Protein AF-A0A7I0J705-F1 (afdb_monomer_lite)

Structure (mmCIF, N/CA/C/O backbone):
data_AF-A0A7I0J705-F1
#
_entry.id   AF-A0A7I0J705-F1
#
loop_
_atom_site.group_PDB
_atom_site.id
_atom_site.type_symbol
_atom_site.label_atom_id
_atom_site.label_alt_id
_atom_site.label_comp_id
_atom_site.label_asym_id
_atom_site.label_entity_id
_atom_site.label_seq_id
_atom_site.pdbx_PDB_ins_code
_atom_site.Cartn_x
_atom_site.Cartn_y
_atom_site.Cartn_z
_atom_site.occupancy
_atom_site.B_iso_or_equiv
_atom_site.auth_seq_id
_atom_site.auth_comp_id
_atom_site.auth_asym_id
_atom_site.auth_atom_id
_atom_site.pdbx_PDB_model_num
ATOM 1 N N . LYS A 1 1 ? 10.441 7.220 0.319 1.00 63.38 1 LYS A N 1
ATOM 2 C CA . LYS A 1 1 ? 9.829 7.389 -1.023 1.00 63.38 1 LYS A CA 1
ATOM 3 C C . LYS A 1 1 ? 9.915 8.834 -1.528 1.00 63.38 1 LYS A C 1
ATOM 5 O O . LYS A 1 1 ? 10.541 9.051 -2.552 1.00 63.38 1 LYS A O 1
ATOM 10 N N . LEU A 1 2 ? 9.415 9.834 -0.791 1.00 74.94 2 LEU A N 1
ATOM 11 C CA . LEU A 1 2 ? 9.371 11.234 -1.265 1.00 74.94 2 LEU A CA 1
ATOM 12 C C . LEU A 1 2 ? 10.745 11.900 -1.497 1.00 74.94 2 LEU A C 1
ATOM 14 O O . LEU A 1 2 ? 10.917 12.610 -2.478 1.00 74.94 2 LEU A O 1
ATOM 18 N N . ALA A 1 3 ? 11.744 11.629 -0.650 1.00 76.75 3 ALA A N 1
ATOM 19 C CA . ALA A 1 3 ? 13.087 12.211 -0.793 1.00 76.75 3 ALA A CA 1
ATOM 20 C C . ALA A 1 3 ? 13.899 11.654 -1.984 1.00 76.75 3 ALA A C 1
ATOM 22 O O . ALA A 1 3 ? 14.887 12.253 -2.390 1.00 76.75 3 ALA A O 1
ATOM 23 N N . ALA A 1 4 ? 13.487 10.514 -2.547 1.00 84.62 4 ALA A N 1
ATOM 24 C CA . ALA A 1 4 ? 14.173 9.826 -3.641 1.00 84.62 4 ALA A CA 1
ATOM 25 C C . ALA A 1 4 ? 13.184 9.522 -4.778 1.00 84.62 4 ALA A C 1
ATOM 27 O O . ALA A 1 4 ? 13.027 8.380 -5.219 1.00 84.62 4 ALA A O 1
ATOM 28 N N . TRP A 1 5 ? 12.470 10.558 -5.227 1.00 88.00 5 TRP A N 1
ATOM 29 C CA . TRP A 1 5 ? 11.454 10.433 -6.272 1.00 88.00 5 TRP A CA 1
ATOM 30 C C . TRP A 1 5 ? 11.988 9.875 -7.604 1.00 88.00 5 TRP A C 1
ATOM 32 O O . TRP A 1 5 ? 11.368 8.949 -8.128 1.00 88.00 5 TRP A O 1
ATOM 42 N N . PRO A 1 6 ? 13.158 10.314 -8.121 1.00 87.06 6 PRO A N 1
ATOM 43 C CA . PRO A 1 6 ? 13.708 9.753 -9.357 1.00 87.06 6 PRO A CA 1
ATOM 44 C C . PRO A 1 6 ? 13.976 8.246 -9.259 1.00 87.06 6 PRO A C 1
ATOM 46 O O . PRO A 1 6 ? 13.690 7.507 -10.194 1.00 87.06 6 PRO A O 1
ATOM 49 N N . VAL A 1 7 ? 14.456 7.778 -8.101 1.00 87.00 7 VAL A N 1
ATOM 50 C CA . VAL A 1 7 ? 14.689 6.348 -7.838 1.00 87.00 7 VAL A CA 1
ATOM 51 C C . VAL A 1 7 ? 13.366 5.587 -7.790 1.00 87.00 7 VAL A C 1
ATOM 53 O O . VAL A 1 7 ? 13.254 4.507 -8.357 1.00 87.00 7 VAL A O 1
ATOM 56 N N . THR A 1 8 ? 12.336 6.164 -7.165 1.00 84.75 8 THR A N 1
ATOM 57 C CA . THR A 1 8 ? 11.000 5.550 -7.114 1.00 84.75 8 THR A CA 1
ATOM 58 C C . THR A 1 8 ? 10.430 5.374 -8.523 1.00 84.75 8 THR A C 1
ATOM 60 O O . THR A 1 8 ? 9.952 4.294 -8.851 1.00 84.75 8 THR A O 1
ATOM 63 N N . LEU A 1 9 ? 10.539 6.390 -9.385 1.00 86.25 9 LEU A N 1
ATOM 64 C CA . LEU A 1 9 ? 10.116 6.283 -10.785 1.00 86.25 9 LEU A CA 1
ATOM 65 C C . LEU A 1 9 ? 10.908 5.220 -11.556 1.00 86.25 9 LEU A C 1
ATOM 67 O O . LEU A 1 9 ? 10.312 4.458 -12.310 1.00 86.25 9 LEU A O 1
ATOM 71 N N . GLN A 1 10 ? 12.223 5.128 -11.343 1.00 88.69 10 GLN A N 1
ATOM 72 C CA . GLN A 1 10 ? 13.051 4.095 -11.973 1.00 88.69 10 GLN A CA 1
ATOM 73 C C . GLN A 1 10 ? 12.656 2.682 -11.538 1.00 88.69 10 GLN A C 1
ATOM 75 O O . GLN A 1 10 ? 12.605 1.793 -12.382 1.00 88.69 10 GLN A O 1
ATOM 80 N N . LEU A 1 11 ? 12.334 2.474 -10.258 1.00 87.38 11 LEU A N 1
ATOM 81 C CA . LEU A 1 11 ? 11.835 1.184 -9.775 1.00 87.38 11 LEU A CA 1
ATOM 82 C C . LEU A 1 11 ? 10.517 0.817 -10.459 1.00 87.38 11 LEU A C 1
ATOM 84 O O . LEU A 1 11 ? 10.380 -0.295 -10.950 1.00 87.38 11 LEU A O 1
ATOM 88 N N . PHE A 1 12 ? 9.574 1.756 -10.571 1.00 88.06 12 PHE A N 1
ATOM 89 C CA . PHE A 1 12 ? 8.311 1.495 -11.267 1.00 88.06 12 PHE A CA 1
ATOM 90 C C . PHE A 1 12 ? 8.483 1.251 -12.773 1.00 88.06 12 PHE A C 1
ATOM 92 O O . PHE A 1 12 ? 7.729 0.465 -13.338 1.00 88.06 12 PHE A O 1
ATOM 99 N N . ALA A 1 13 ? 9.464 1.894 -13.409 1.00 85.75 13 ALA A N 1
ATOM 100 C CA . ALA A 1 13 ? 9.724 1.748 -14.839 1.00 85.75 13 ALA A CA 1
ATOM 101 C C . ALA A 1 13 ? 10.479 0.462 -15.195 1.00 85.75 13 ALA A C 1
ATOM 103 O O . ALA A 1 13 ? 10.156 -0.174 -16.192 1.00 85.75 13 ALA A O 1
ATOM 104 N N . ASN A 1 14 ? 11.478 0.088 -14.396 1.00 86.19 14 ASN A N 1
ATOM 105 C CA . ASN A 1 14 ? 12.424 -0.962 -14.768 1.00 86.19 14 ASN A CA 1
ATOM 106 C C . ASN A 1 14 ? 12.234 -2.253 -13.968 1.00 86.19 14 ASN A C 1
ATOM 108 O O . ASN A 1 14 ? 12.385 -3.330 -14.530 1.00 86.19 14 ASN A O 1
ATOM 112 N N . GLU A 1 15 ? 11.917 -2.146 -12.675 1.00 85.31 15 GLU A N 1
ATOM 113 C CA . GLU A 1 15 ? 11.864 -3.297 -11.766 1.00 85.31 15 GLU A CA 1
ATOM 114 C C . GLU A 1 15 ? 10.433 -3.825 -11.623 1.00 85.31 15 GLU A C 1
ATOM 116 O O . GLU A 1 15 ? 10.169 -4.999 -11.852 1.00 85.31 15 GLU 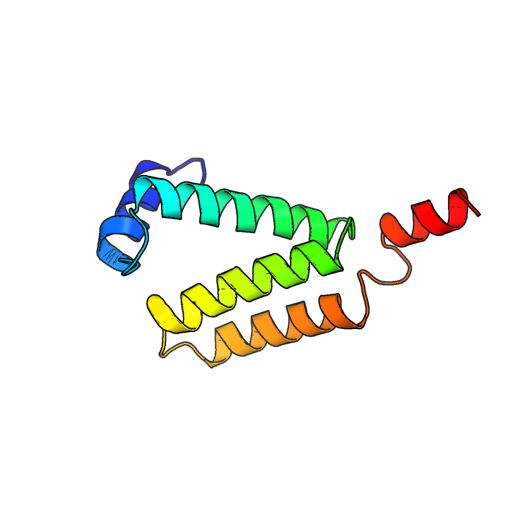A O 1
ATOM 121 N N . TYR A 1 16 ? 9.486 -2.950 -11.269 1.00 86.44 16 TYR A N 1
ATOM 122 C CA . TYR A 1 16 ? 8.098 -3.348 -11.028 1.00 86.44 16 TYR A CA 1
ATOM 123 C C . TYR A 1 16 ? 7.303 -3.523 -12.318 1.00 86.44 16 TYR A C 1
ATOM 125 O O . TYR A 1 16 ? 6.392 -4.342 -12.346 1.00 86.44 16 TYR A O 1
ATOM 133 N N . ASN A 1 17 ? 7.618 -2.717 -13.340 1.00 84.12 17 ASN A N 1
ATOM 134 C CA . ASN A 1 17 ? 7.122 -2.803 -14.716 1.00 84.12 17 ASN A CA 1
ATOM 135 C C . ASN A 1 17 ? 5.666 -3.308 -14.843 1.00 84.12 17 ASN A C 1
ATOM 137 O O . ASN A 1 17 ? 5.391 -4.365 -15.415 1.00 84.12 17 ASN A O 1
ATOM 141 N N . LEU A 1 18 ? 4.725 -2.563 -14.256 1.00 86.38 18 LEU A N 1
ATOM 142 C CA . LEU A 1 18 ? 3.319 -2.965 -14.207 1.00 86.38 18 LEU A CA 1
ATOM 143 C C . LEU A 1 18 ? 2.713 -3.024 -15.624 1.00 86.38 18 LEU A C 1
ATOM 145 O O . LEU A 1 18 ? 2.811 -2.049 -16.367 1.00 86.38 18 LEU A O 1
ATOM 149 N N . PRO A 1 19 ? 1.999 -4.103 -15.994 1.00 81.62 19 PRO A N 1
ATOM 150 C CA . PRO A 1 19 ? 1.581 -4.333 -17.381 1.00 81.62 19 PRO A CA 1
ATOM 151 C C . PRO A 1 19 ? 0.507 -3.366 -17.903 1.00 81.62 19 PRO A C 1
ATOM 153 O O . PRO A 1 19 ? 0.358 -3.219 -19.114 1.00 81.62 19 PRO A O 1
ATOM 156 N N . PHE A 1 20 ? -0.265 -2.727 -17.016 1.00 82.69 20 PHE A N 1
ATOM 157 C CA . PHE A 1 20 ? -1.462 -1.957 -17.393 1.00 82.69 20 PHE A CA 1
ATOM 158 C C . PHE A 1 20 ? -1.417 -0.474 -17.009 1.00 82.69 20 PHE A C 1
ATOM 160 O O . PHE A 1 20 ? -2.350 0.259 -17.332 1.00 82.69 20 PHE A O 1
ATOM 167 N N . ILE A 1 21 ? -0.388 -0.023 -16.285 1.00 86.06 21 ILE A N 1
ATOM 168 C CA . ILE A 1 21 ? -0.337 1.337 -15.732 1.00 86.06 21 ILE A CA 1
ATOM 169 C C . ILE A 1 21 ? 1.041 1.932 -15.984 1.00 86.06 21 ILE A C 1
ATOM 171 O O . ILE A 1 21 ? 2.053 1.335 -15.625 1.00 86.06 21 ILE A O 1
ATOM 175 N N . ASP A 1 22 ? 1.064 3.139 -16.547 1.00 88.81 22 ASP A N 1
ATOM 176 C CA . ASP A 1 22 ? 2.302 3.877 -16.771 1.00 88.81 22 ASP A CA 1
ATOM 177 C C . ASP A 1 22 ? 3.015 4.191 -15.437 1.00 88.81 22 ASP A C 1
ATOM 179 O O . ASP A 1 22 ? 2.356 4.614 -14.475 1.00 88.81 22 ASP A O 1
ATOM 183 N N . PRO A 1 23 ? 4.351 4.046 -15.354 1.00 86.00 23 PRO A N 1
ATOM 184 C CA . PRO A 1 23 ? 5.128 4.342 -14.151 1.00 86.00 23 PRO A CA 1
ATOM 185 C C . PRO A 1 23 ? 4.881 5.738 -13.562 1.00 86.00 23 PRO A C 1
ATOM 187 O O . PRO A 1 23 ? 4.886 5.894 -12.339 1.00 86.00 23 PRO A O 1
ATOM 190 N N . SER A 1 24 ? 4.618 6.746 -14.403 1.00 85.69 24 SER A N 1
ATOM 191 C CA . SER A 1 24 ? 4.332 8.120 -13.969 1.00 85.69 24 SER A CA 1
ATOM 192 C C . SER A 1 24 ? 3.019 8.252 -13.193 1.00 85.69 24 SER A C 1
ATOM 194 O O . SER A 1 24 ? 2.881 9.177 -12.395 1.00 85.69 24 SER A O 1
ATOM 196 N N . ILE A 1 25 ? 2.085 7.312 -13.373 1.00 88.50 25 ILE A N 1
ATOM 197 C CA . ILE A 1 25 ? 0.806 7.235 -12.653 1.00 88.50 25 ILE A CA 1
ATOM 198 C C . ILE A 1 25 ? 0.898 6.212 -11.516 1.00 88.50 25 ILE A C 1
ATOM 200 O O . ILE A 1 25 ? 0.449 6.478 -10.399 1.00 88.50 25 ILE A O 1
ATOM 204 N N . ALA A 1 26 ? 1.510 5.054 -11.771 1.00 87.75 26 ALA A N 1
ATOM 205 C CA . ALA A 1 26 ? 1.617 3.976 -10.797 1.00 87.75 26 ALA A CA 1
ATOM 206 C C . ALA A 1 26 ? 2.438 4.377 -9.565 1.00 87.75 26 ALA A C 1
ATOM 208 O O . ALA A 1 26 ? 2.011 4.128 -8.437 1.00 87.75 26 ALA A O 1
ATOM 209 N N . ALA A 1 27 ? 3.582 5.042 -9.763 1.00 86.75 27 ALA A N 1
ATOM 210 C CA . ALA A 1 27 ? 4.451 5.458 -8.670 1.00 86.75 27 ALA A CA 1
ATOM 211 C C . ALA A 1 27 ? 3.763 6.414 -7.676 1.00 86.75 27 ALA A C 1
ATOM 213 O O . ALA A 1 27 ? 3.822 6.140 -6.469 1.00 86.75 27 ALA A O 1
ATOM 214 N N . PRO A 1 28 ? 3.097 7.512 -8.107 1.00 88.00 28 PRO A N 1
ATOM 215 C CA . PRO A 1 28 ? 2.407 8.396 -7.170 1.00 88.00 28 PRO A CA 1
ATOM 216 C C . PRO A 1 28 ? 1.175 7.738 -6.564 1.00 88.00 28 PRO A C 1
ATOM 218 O O . PRO A 1 28 ? 0.953 7.903 -5.368 1.00 88.00 28 PRO A O 1
ATOM 221 N N . LEU A 1 29 ? 0.414 6.950 -7.330 1.00 88.06 29 LEU A N 1
ATOM 222 C CA . LEU A 1 29 ? -0.764 6.259 -6.809 1.00 88.06 29 LEU A CA 1
ATOM 223 C C . LEU A 1 29 ? -0.393 5.283 -5.686 1.00 88.06 29 LEU A C 1
ATOM 225 O O . LEU A 1 29 ? -0.958 5.359 -4.597 1.00 88.06 29 LEU A O 1
ATOM 229 N N . ALA A 1 30 ? 0.590 4.413 -5.926 1.00 88.00 30 ALA A N 1
ATOM 230 C CA . ALA A 1 30 ? 1.060 3.449 -4.938 1.00 88.00 30 ALA A CA 1
ATOM 231 C C . ALA A 1 30 ? 1.686 4.146 -3.723 1.00 88.00 30 ALA A C 1
ATOM 233 O O . ALA A 1 30 ? 1.378 3.802 -2.586 1.00 88.00 30 ALA A O 1
ATOM 234 N N . THR A 1 31 ? 2.515 5.172 -3.946 1.00 89.31 31 THR A N 1
ATOM 235 C CA . THR A 1 31 ? 3.153 5.919 -2.850 1.00 89.31 31 THR A CA 1
ATOM 236 C C . THR A 1 31 ? 2.119 6.627 -1.974 1.00 89.31 31 THR A C 1
ATOM 238 O O . THR A 1 31 ? 2.214 6.558 -0.749 1.00 89.31 31 THR A O 1
ATOM 241 N N . THR A 1 32 ? 1.119 7.281 -2.571 1.00 88.50 32 THR A N 1
ATOM 242 C CA . THR A 1 32 ? 0.037 7.931 -1.823 1.00 88.50 32 THR A CA 1
ATOM 243 C C . THR A 1 32 ? -0.805 6.899 -1.079 1.00 88.50 32 THR A C 1
ATOM 245 O O . THR A 1 32 ? -1.063 7.077 0.108 1.00 88.50 32 THR A O 1
ATOM 248 N N . ALA A 1 33 ? -1.183 5.795 -1.732 1.00 88.56 33 ALA A N 1
ATOM 249 C CA . ALA A 1 33 ? -1.967 4.740 -1.098 1.00 88.56 33 ALA A CA 1
ATOM 250 C C . ALA A 1 33 ? -1.242 4.148 0.119 1.00 88.56 33 ALA A C 1
ATOM 252 O O . ALA A 1 33 ? -1.825 4.084 1.198 1.00 88.56 33 ALA A O 1
ATOM 253 N N . GLU A 1 34 ? 0.033 3.782 -0.020 1.00 88.69 34 GLU A N 1
ATOM 254 C CA . GLU A 1 34 ? 0.827 3.227 1.077 1.00 88.69 34 GLU A CA 1
ATOM 255 C C . GLU A 1 34 ? 0.966 4.205 2.245 1.00 88.69 34 GLU A C 1
ATOM 257 O O . GLU A 1 34 ? 0.714 3.829 3.389 1.00 88.69 34 GLU A O 1
ATOM 262 N N . LEU A 1 35 ? 1.344 5.461 1.982 1.00 89.19 35 LEU A N 1
ATOM 263 C CA . LEU A 1 35 ? 1.591 6.439 3.042 1.00 89.19 35 LEU A CA 1
ATOM 264 C C . LEU A 1 35 ? 0.296 6.839 3.749 1.00 89.19 35 LEU A C 1
ATOM 266 O O . LEU A 1 35 ? 0.231 6.801 4.977 1.00 89.19 35 LEU A O 1
ATOM 270 N N . THR A 1 36 ? -0.748 7.183 2.993 1.00 87.19 36 THR A N 1
ATOM 271 C CA . THR A 1 36 ? -2.027 7.601 3.571 1.00 87.19 36 THR A CA 1
ATOM 272 C C . THR A 1 36 ? -2.683 6.450 4.321 1.00 87.19 36 THR A C 1
ATOM 274 O O . THR A 1 36 ? -3.075 6.629 5.472 1.00 87.19 36 THR A O 1
ATOM 277 N N . CYS A 1 37 ? -2.758 5.251 3.733 1.00 85.88 37 CYS A N 1
ATOM 278 C CA . CYS A 1 37 ? -3.413 4.126 4.398 1.00 85.88 37 CYS A CA 1
ATOM 279 C C . CYS A 1 37 ? -2.628 3.639 5.619 1.00 85.88 37 CYS A C 1
ATOM 281 O O . CYS A 1 37 ? -3.251 3.290 6.615 1.00 85.88 37 CYS A O 1
ATOM 283 N N . SER A 1 38 ? -1.290 3.670 5.598 1.00 83.62 38 SER A N 1
ATOM 284 C CA . SER A 1 38 ? -0.492 3.320 6.785 1.00 83.62 38 SER A CA 1
ATOM 285 C C . SER A 1 38 ? -0.769 4.267 7.951 1.00 83.62 38 SER A C 1
ATOM 287 O O . SER A 1 38 ? -0.938 3.817 9.081 1.00 83.62 38 SER A O 1
ATOM 289 N N . VAL A 1 39 ? -0.883 5.572 7.682 1.00 85.88 39 VAL A N 1
ATOM 290 C CA . VAL A 1 39 ? -1.240 6.576 8.697 1.00 85.88 39 VAL A CA 1
ATOM 291 C C . VAL A 1 39 ? -2.668 6.355 9.206 1.00 85.88 39 VAL A C 1
ATOM 293 O O . VAL A 1 39 ? -2.893 6.358 10.414 1.00 85.88 39 VAL A O 1
ATOM 296 N N . LEU A 1 40 ? -3.624 6.108 8.307 1.00 82.62 40 LEU A N 1
ATOM 297 C CA . LEU A 1 40 ? -5.017 5.830 8.667 1.00 82.62 40 LEU A CA 1
ATOM 298 C C . LEU A 1 40 ? -5.150 4.575 9.540 1.00 82.62 40 LEU A C 1
ATOM 300 O O . LEU A 1 40 ? -5.820 4.616 10.570 1.00 82.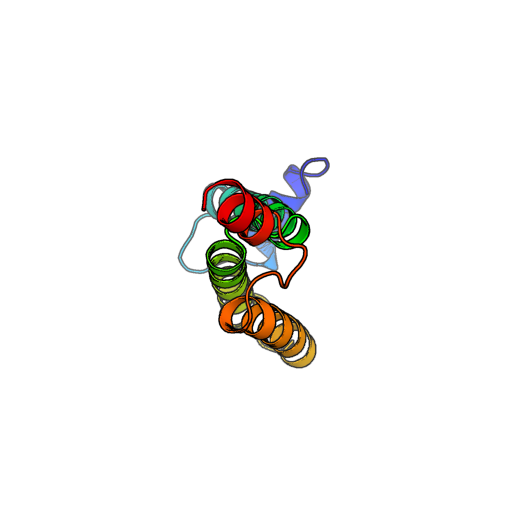62 40 LEU A O 1
ATOM 304 N N . VAL A 1 41 ? -4.469 3.481 9.182 1.00 81.12 41 VAL A N 1
ATOM 305 C CA . VAL A 1 41 ? -4.434 2.253 9.991 1.00 81.12 41 VAL A CA 1
ATOM 306 C C . VAL A 1 41 ? -3.770 2.510 11.343 1.00 81.12 41 VAL A C 1
ATOM 308 O O . VAL A 1 41 ? -4.298 2.062 12.357 1.00 81.12 41 VAL A O 1
ATOM 311 N N . PHE A 1 42 ? -2.666 3.262 11.382 1.00 81.75 42 PHE A N 1
ATOM 312 C CA . PHE A 1 42 ? -1.944 3.569 12.620 1.00 81.75 42 PHE A CA 1
ATOM 313 C C . PHE A 1 42 ? -2.797 4.351 13.628 1.00 81.75 42 PHE A C 1
ATOM 315 O O . PHE A 1 42 ? -2.839 3.999 14.803 1.00 81.75 42 PHE A O 1
ATOM 322 N N . PHE A 1 43 ? -3.512 5.382 13.171 1.00 78.25 43 PHE A N 1
ATOM 323 C CA . PHE A 1 43 ? -4.433 6.149 14.019 1.00 78.25 43 PHE A CA 1
ATOM 324 C C . PHE A 1 43 ? -5.804 5.479 14.189 1.00 78.25 43 PHE A C 1
ATOM 326 O O . PHE A 1 43 ? -6.650 5.955 14.949 1.00 78.25 43 PHE A O 1
ATOM 333 N N . GLY A 1 44 ? -6.031 4.369 13.487 1.00 74.62 44 GLY A N 1
ATOM 334 C CA . GLY A 1 44 ? -7.285 3.641 13.517 1.00 74.62 44 GLY A CA 1
ATOM 335 C C . GLY A 1 44 ? -8.475 4.440 12.985 1.00 74.62 44 GLY A C 1
ATOM 336 O O . GLY A 1 44 ? -9.582 4.240 13.482 1.00 74.62 44 GLY A O 1
ATOM 337 N N . LEU A 1 45 ? -8.233 5.337 12.020 1.00 71.06 45 LEU A N 1
ATOM 338 C CA . LEU A 1 45 ? -9.231 6.162 11.335 1.00 71.06 45 LEU A CA 1
ATOM 339 C C . LEU A 1 45 ? -9.615 5.507 10.003 1.00 71.06 45 LEU A C 1
ATOM 341 O O . LEU A 1 45 ? -8.736 5.218 9.191 1.00 71.06 45 LEU A O 1
ATOM 345 N N . PHE A 1 46 ? -10.903 5.255 9.763 1.00 76.62 46 PHE A N 1
ATOM 346 C CA . PHE A 1 46 ? -11.389 4.490 8.600 1.00 76.62 46 PHE A CA 1
ATOM 347 C C . PHE A 1 46 ? -10.597 3.193 8.360 1.00 76.62 46 PHE A C 1
ATOM 349 O O . PHE A 1 46 ? -10.337 2.780 7.225 1.00 76.62 46 PHE A O 1
ATOM 356 N N . SER A 1 47 ? -10.201 2.542 9.451 1.00 79.44 47 SER A N 1
ATOM 357 C CA . SER A 1 47 ? -9.207 1.461 9.458 1.00 79.44 47 SER A CA 1
ATOM 358 C C . SER A 1 47 ? -9.530 0.299 8.518 1.00 79.44 47 SER A C 1
ATOM 360 O O . SER A 1 47 ? -8.637 -0.245 7.873 1.00 79.44 47 SER A O 1
ATOM 362 N N . ARG A 1 48 ? -10.815 -0.042 8.373 1.00 84.31 48 ARG A N 1
ATOM 363 C CA . ARG A 1 48 ? -11.284 -1.073 7.436 1.00 84.31 48 ARG A CA 1
ATOM 364 C C . ARG A 1 48 ? -11.061 -0.684 5.977 1.00 84.31 48 ARG A C 1
ATOM 366 O O . ARG A 1 48 ? -10.593 -1.506 5.196 1.00 84.31 48 ARG A O 1
ATOM 373 N N . LEU A 1 49 ? -11.372 0.561 5.611 1.00 84.56 49 LEU A N 1
ATOM 374 C CA . LEU A 1 49 ? -11.180 1.055 4.247 1.00 84.56 49 LEU A CA 1
ATOM 375 C C . LEU A 1 49 ? -9.687 1.138 3.912 1.00 84.56 49 LEU A C 1
ATOM 377 O O . LEU A 1 49 ? -9.271 0.697 2.844 1.00 84.56 49 LEU A O 1
ATOM 381 N N . ALA A 1 50 ? -8.878 1.633 4.849 1.00 87.44 50 ALA A N 1
ATOM 382 C CA . ALA A 1 50 ? -7.431 1.693 4.692 1.00 87.44 50 ALA A CA 1
ATOM 383 C C . ALA A 1 50 ? -6.805 0.289 4.573 1.00 87.44 50 ALA A C 1
ATOM 385 O O . ALA A 1 50 ? -5.971 0.060 3.699 1.00 87.44 50 ALA A O 1
ATOM 386 N N . ALA A 1 51 ? -7.254 -0.677 5.384 1.00 88.25 51 ALA A N 1
ATOM 387 C CA . ALA A 1 51 ? -6.815 -2.067 5.282 1.00 88.25 51 ALA A CA 1
ATOM 388 C C . ALA A 1 51 ? -7.210 -2.707 3.943 1.00 88.25 51 ALA A C 1
ATOM 390 O O . ALA A 1 51 ? -6.397 -3.402 3.337 1.00 88.25 51 ALA A O 1
ATOM 391 N N . LEU A 1 52 ? -8.423 -2.439 3.446 1.00 90.19 52 LEU A N 1
ATOM 392 C CA . LEU A 1 52 ? -8.874 -2.924 2.140 1.00 90.19 52 LEU A CA 1
ATOM 393 C C . LEU A 1 52 ? -8.022 -2.356 0.996 1.00 90.19 52 LEU A C 1
ATOM 395 O O . LEU A 1 52 ? -7.604 -3.100 0.110 1.00 90.19 52 LEU A O 1
ATOM 399 N N . MET A 1 53 ? -7.719 -1.057 1.037 1.00 91.19 53 MET A N 1
ATOM 400 C CA . MET A 1 53 ? -6.836 -0.415 0.061 1.00 91.19 53 MET A CA 1
ATOM 401 C C . MET A 1 53 ? -5.431 -1.030 0.076 1.00 91.19 53 MET A C 1
ATOM 403 O O . MET A 1 53 ? -4.887 -1.343 -0.982 1.00 91.19 53 MET A O 1
ATOM 407 N N . LEU A 1 54 ? -4.861 -1.266 1.263 1.00 91.44 54 LEU A N 1
ATOM 408 C CA . LEU A 1 54 ? -3.552 -1.911 1.404 1.00 91.44 54 LEU A CA 1
ATOM 409 C C . LEU A 1 54 ? -3.564 -3.370 0.933 1.00 91.44 54 LEU A C 1
ATOM 411 O O . LEU A 1 54 ? -2.604 -3.800 0.304 1.00 91.44 54 LEU A O 1
ATOM 415 N N . LEU A 1 55 ? -4.650 -4.119 1.152 1.00 94.19 55 LEU A N 1
ATOM 416 C CA . LEU A 1 55 ? -4.814 -5.462 0.582 1.00 94.19 55 LEU A CA 1
ATOM 417 C C . LEU A 1 55 ? -4.816 -5.431 -0.949 1.00 94.19 55 LEU A C 1
ATOM 419 O O . LEU A 1 55 ? -4.232 -6.313 -1.578 1.00 94.19 55 LEU A O 1
ATOM 423 N N . GLY A 1 56 ? -5.419 -4.402 -1.549 1.00 93.19 56 GLY A N 1
ATOM 424 C CA . GLY A 1 56 ? -5.334 -4.156 -2.988 1.00 93.19 56 GLY A CA 1
ATOM 425 C C . GLY A 1 56 ? -3.890 -3.959 -3.454 1.00 93.19 56 GLY A C 1
ATOM 426 O O . GLY A 1 56 ? -3.460 -4.613 -4.402 1.00 93.19 56 GLY A O 1
ATOM 427 N N . VAL A 1 57 ? -3.113 -3.131 -2.747 1.00 92.88 57 VAL A N 1
ATOM 428 C CA . VAL A 1 57 ? -1.684 -2.913 -3.044 1.00 92.88 57 VAL A CA 1
ATOM 429 C C . VAL A 1 57 ? -0.883 -4.212 -2.910 1.00 92.88 57 VAL A C 1
ATOM 431 O O . VAL A 1 57 ? -0.163 -4.571 -3.837 1.00 92.88 57 VAL A O 1
ATOM 434 N N . VAL A 1 58 ? -1.047 -4.957 -1.811 1.00 94.69 58 VAL A N 1
ATOM 435 C CA . VAL A 1 58 ? -0.369 -6.252 -1.602 1.00 94.69 58 VAL A CA 1
ATOM 436 C C . VAL A 1 58 ? -0.723 -7.242 -2.712 1.00 94.69 58 VAL A C 1
ATOM 438 O O . VAL A 1 58 ? 0.156 -7.937 -3.211 1.00 94.69 58 VAL A O 1
ATOM 441 N N . SER A 1 59 ? -1.983 -7.268 -3.154 1.00 93.56 59 SER A N 1
ATOM 442 C CA . SER A 1 59 ? -2.416 -8.128 -4.260 1.00 93.56 59 SER A CA 1
ATOM 443 C C . SER A 1 59 ? -1.717 -7.753 -5.569 1.00 93.56 59 SER A C 1
ATOM 445 O O . SER A 1 59 ? -1.220 -8.630 -6.270 1.00 93.56 59 SER A O 1
ATOM 447 N N . VAL A 1 60 ? -1.615 -6.457 -5.887 1.00 92.06 60 VAL A N 1
ATOM 448 C CA . VAL A 1 60 ? -0.885 -5.990 -7.077 1.00 92.06 60 VAL A CA 1
ATOM 449 C C . VAL A 1 60 ? 0.587 -6.402 -7.009 1.00 92.06 60 VAL A C 1
ATOM 451 O O . VAL A 1 60 ? 1.116 -6.913 -7.993 1.00 92.06 60 VAL A O 1
ATOM 454 N N . ILE A 1 61 ? 1.237 -6.245 -5.853 1.00 91.75 61 ILE A N 1
ATOM 455 C CA . ILE A 1 61 ? 2.640 -6.643 -5.675 1.00 91.75 61 ILE A CA 1
ATOM 456 C C . ILE A 1 61 ? 2.795 -8.159 -5.853 1.00 91.75 61 ILE A C 1
ATOM 458 O O . ILE A 1 6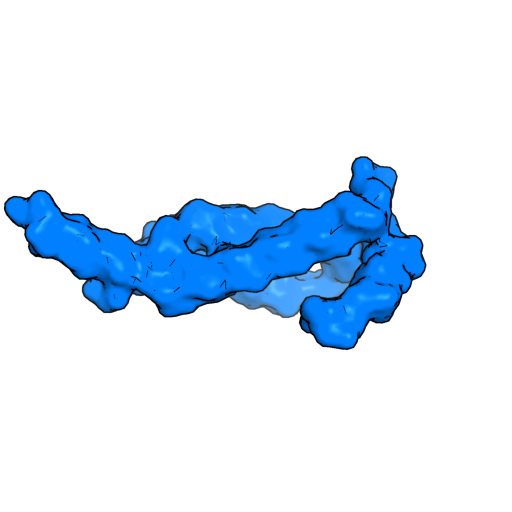1 ? 3.664 -8.598 -6.604 1.00 91.75 61 ILE A O 1
ATOM 462 N N . GLN A 1 62 ? 1.932 -8.959 -5.224 1.00 94.94 62 GLN A N 1
ATOM 463 C CA . GLN A 1 62 ? 1.977 -10.420 -5.299 1.00 94.94 62 GLN A CA 1
ATOM 464 C C . GLN A 1 62 ? 1.743 -10.950 -6.718 1.00 94.94 62 GLN A C 1
ATOM 466 O O . GLN A 1 62 ? 2.348 -11.948 -7.087 1.00 94.94 62 GLN A O 1
ATOM 471 N N . PHE A 1 63 ? 0.876 -10.336 -7.523 1.00 92.19 63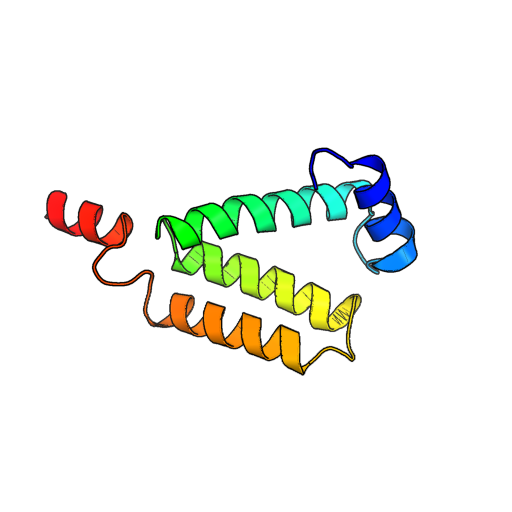 PHE A N 1
ATOM 472 C CA . PHE A 1 63 ? 0.596 -10.853 -8.868 1.00 92.19 63 PHE A CA 1
ATOM 473 C C . PHE A 1 63 ? 1.512 -10.288 -9.953 1.00 92.19 63 PHE A C 1
ATOM 475 O O . PHE A 1 63 ? 1.789 -10.994 -10.919 1.00 92.19 63 PHE A O 1
ATOM 482 N N . PHE A 1 64 ? 1.975 -9.042 -9.815 1.00 90.44 64 PHE A N 1
ATOM 483 C CA . PHE A 1 64 ? 2.657 -8.341 -10.908 1.00 90.44 64 PHE A CA 1
ATOM 484 C C . PHE A 1 64 ? 4.112 -7.976 -10.629 1.00 90.44 64 PHE A C 1
ATOM 486 O O . PHE A 1 64 ? 4.839 -7.732 -11.583 1.00 90.44 64 PHE A O 1
ATOM 493 N N . VAL A 1 65 ? 4.543 -7.930 -9.365 1.00 90.50 65 VAL A N 1
ATOM 494 C CA . VAL A 1 65 ? 5.877 -7.425 -9.005 1.00 90.50 65 VAL A CA 1
ATOM 495 C C . VAL A 1 65 ? 6.771 -8.538 -8.459 1.00 90.50 65 VAL A C 1
ATOM 497 O O . VAL A 1 65 ? 7.817 -8.823 -9.031 1.00 90.50 65 VAL A O 1
ATOM 500 N N . TYR A 1 66 ? 6.354 -9.206 -7.381 1.00 91.44 66 TYR A N 1
ATOM 501 C CA . TYR A 1 66 ? 7.142 -10.244 -6.705 1.00 91.44 66 TYR A CA 1
ATOM 502 C C . TYR A 1 66 ? 6.318 -11.524 -6.475 1.00 91.44 66 TYR A C 1
ATOM 504 O O . TYR A 1 66 ? 5.962 -11.836 -5.335 1.00 91.44 66 TYR A O 1
ATOM 512 N N . PRO A 1 67 ? 6.015 -12.300 -7.5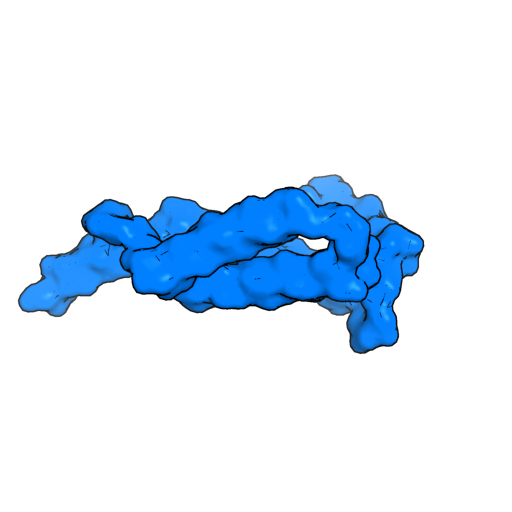34 1.00 91.38 67 PRO A N 1
ATOM 513 C CA . PRO A 1 67 ? 5.144 -13.473 -7.439 1.00 91.38 67 PRO A CA 1
ATOM 514 C C . PRO A 1 67 ? 5.698 -14.615 -6.591 1.00 91.38 67 PRO A C 1
ATOM 516 O O . PRO A 1 67 ? 4.929 -15.396 -6.038 1.00 91.38 67 PRO A O 1
ATOM 519 N N . GLU A 1 68 ? 7.012 -14.685 -6.415 1.00 93.94 68 GLU A N 1
ATOM 520 C CA . GLU A 1 68 ? 7.651 -15.740 -5.626 1.00 93.94 68 GLU A CA 1
ATOM 521 C C . GLU A 1 68 ? 7.667 -15.435 -4.115 1.00 93.94 68 GLU A C 1
ATOM 523 O O . GLU A 1 68 ? 7.910 -16.327 -3.303 1.00 93.94 68 GLU A O 1
ATOM 528 N N . ASN A 1 69 ? 7.370 -14.195 -3.699 1.00 93.44 69 ASN A N 1
ATOM 529 C CA . ASN A 1 69 ? 7.538 -13.748 -2.310 1.00 93.44 69 ASN A CA 1
ATOM 530 C C . ASN A 1 69 ? 6.298 -13.981 -1.421 1.00 93.44 69 ASN A C 1
ATOM 532 O O . ASN A 1 69 ? 5.831 -13.101 -0.694 1.00 93.44 69 ASN A O 1
ATOM 536 N N . TRP A 1 70 ? 5.751 -15.196 -1.474 1.00 93.44 70 TRP A N 1
ATOM 537 C CA . TRP A 1 70 ? 4.494 -15.551 -0.806 1.00 93.44 70 TRP A CA 1
ATOM 538 C C . TRP A 1 70 ? 4.522 -15.379 0.711 1.00 93.44 70 TRP A C 1
ATOM 540 O O . TRP A 1 70 ? 3.534 -14.940 1.296 1.00 93.44 70 TRP A O 1
ATOM 550 N N . ALA A 1 71 ? 5.628 -15.739 1.367 1.00 95.19 71 ALA A N 1
ATOM 551 C CA . ALA A 1 71 ? 5.708 -15.725 2.826 1.00 95.19 71 ALA A CA 1
ATOM 552 C C . ALA A 1 71 ? 5.474 -14.316 3.398 1.00 95.19 71 ALA A C 1
ATOM 554 O O . ALA A 1 71 ? 4.711 -14.144 4.349 1.00 95.19 71 ALA A O 1
ATOM 555 N N . GLU A 1 72 ? 6.089 -13.308 2.782 1.00 94.81 72 GLU A N 1
ATOM 556 C CA . GLU A 1 72 ? 5.981 -11.916 3.206 1.00 94.81 72 GLU A CA 1
ATOM 557 C C . GLU A 1 72 ? 4.603 -11.329 2.872 1.00 94.81 72 GLU A C 1
ATOM 559 O O . GLU A 1 72 ? 3.949 -10.737 3.733 1.00 94.81 72 GLU A O 1
ATOM 564 N N . HIS A 1 73 ? 4.094 -11.575 1.662 1.00 95.00 73 HIS A N 1
ATOM 565 C CA . HIS A 1 73 ? 2.788 -11.059 1.255 1.00 95.00 73 HIS A CA 1
ATOM 566 C C . HIS A 1 73 ? 1.627 -11.687 2.029 1.00 95.00 73 HIS A C 1
ATOM 568 O O . HIS A 1 73 ? 0.689 -10.978 2.397 1.00 95.00 73 HIS A O 1
ATOM 574 N N . LEU A 1 74 ? 1.684 -12.988 2.331 1.00 94.50 74 LEU A N 1
ATOM 575 C CA . LEU A 1 74 ? 0.681 -13.647 3.169 1.00 94.50 74 LEU A CA 1
ATOM 576 C C . LEU A 1 74 ? 0.724 -13.132 4.607 1.00 94.50 74 LEU A C 1
ATOM 578 O O . LEU A 1 74 ? -0.333 -12.941 5.210 1.00 94.50 74 LEU A O 1
ATOM 582 N N . LEU A 1 75 ? 1.916 -12.859 5.148 1.00 96.31 75 LEU A N 1
ATOM 583 C CA . LEU A 1 75 ? 2.053 -12.244 6.465 1.00 96.31 75 LEU A CA 1
ATOM 584 C C . LEU A 1 75 ? 1.356 -10.879 6.489 1.00 96.31 75 LEU A C 1
ATOM 586 O O . LEU A 1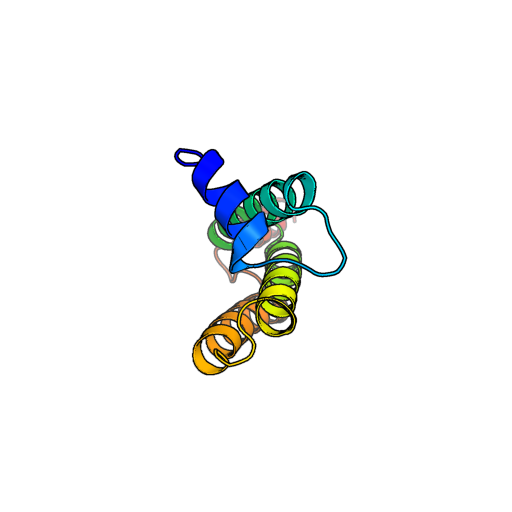 75 ? 0.473 -10.660 7.319 1.00 96.31 75 LEU A O 1
ATOM 590 N N . TRP A 1 76 ? 1.683 -9.987 5.555 1.00 95.00 76 TRP A N 1
ATOM 591 C CA . TRP A 1 76 ? 1.046 -8.671 5.471 1.00 95.00 76 TRP A CA 1
ATOM 592 C C . TRP A 1 76 ? -0.462 -8.767 5.246 1.00 95.00 76 TRP A C 1
ATOM 594 O O . TRP A 1 76 ? -1.231 -8.122 5.959 1.00 95.00 76 TRP A O 1
ATOM 604 N N . ALA A 1 77 ? -0.903 -9.613 4.312 1.00 94.44 77 ALA A N 1
ATOM 605 C CA . ALA A 1 77 ? -2.318 -9.817 4.032 1.00 94.44 77 ALA A CA 1
ATOM 606 C C . ALA A 1 77 ? -3.071 -10.337 5.263 1.00 94.44 77 ALA A C 1
ATOM 608 O O . ALA A 1 77 ? -4.161 -9.855 5.554 1.00 94.44 77 ALA A O 1
ATOM 609 N N . SER A 1 78 ? -2.490 -11.263 6.031 1.00 94.12 78 SER A N 1
ATOM 610 C CA . SER A 1 78 ? -3.116 -11.792 7.248 1.00 94.12 78 SER A CA 1
ATOM 611 C C . SER A 1 78 ? -3.324 -10.712 8.316 1.00 94.12 78 SER A C 1
ATOM 613 O O . SER A 1 78 ? -4.399 -10.633 8.915 1.00 94.12 78 SER A O 1
ATOM 615 N N . LEU A 1 79 ? -2.340 -9.826 8.504 1.00 91.38 79 LEU A N 1
ATOM 616 C CA . LEU A 1 79 ? -2.429 -8.700 9.434 1.00 91.38 79 LEU A CA 1
ATOM 617 C C . LEU A 1 79 ? -3.472 -7.678 8.971 1.00 91.38 79 LEU A C 1
ATOM 619 O O . LEU A 1 79 ? -4.283 -7.210 9.769 1.00 91.38 79 LEU A O 1
ATOM 623 N N . LEU A 1 80 ? -3.507 -7.368 7.676 1.00 89.25 80 LEU A N 1
ATOM 624 C CA . LEU A 1 80 ? -4.501 -6.455 7.116 1.00 89.25 80 LEU A CA 1
ATOM 625 C C . LEU A 1 80 ? -5.916 -7.045 7.166 1.00 89.25 80 LEU A C 1
ATOM 627 O O . LEU A 1 80 ? -6.861 -6.324 7.471 1.00 89.25 80 LEU A O 1
ATOM 631 N N . LEU A 1 81 ? -6.080 -8.353 6.944 1.00 90.06 81 LEU A N 1
ATOM 632 C CA . LEU A 1 81 ? -7.359 -9.053 7.100 1.00 90.06 81 LEU A CA 1
ATOM 633 C C . LEU A 1 81 ? -7.836 -9.051 8.554 1.00 90.06 81 LEU A C 1
ATOM 635 O O . LEU A 1 81 ? -9.035 -8.916 8.808 1.00 90.06 81 LEU A O 1
ATOM 639 N N . LEU A 1 82 ? -6.921 -9.156 9.518 1.00 88.69 82 LEU A N 1
ATOM 640 C CA . LEU A 1 82 ? -7.251 -8.994 10.930 1.00 88.69 82 LEU A CA 1
ATOM 641 C C . LEU A 1 82 ? -7.815 -7.592 11.203 1.00 88.69 82 LEU A C 1
ATOM 643 O O . LEU A 1 82 ? -8.867 -7.481 11.829 1.00 88.69 82 LEU A O 1
ATOM 647 N N . VAL A 1 83 ? -7.170 -6.538 10.691 1.00 86.38 83 VAL A N 1
ATOM 648 C CA . VAL A 1 83 ? -7.663 -5.152 10.812 1.00 86.38 83 VAL A CA 1
ATOM 649 C C . VAL A 1 83 ? -8.994 -4.970 10.076 1.00 86.38 83 VAL A C 1
ATOM 651 O O . VAL A 1 83 ? -9.908 -4.337 10.598 1.00 86.38 83 VAL A O 1
ATOM 654 N N . LEU A 1 84 ? -9.152 -5.567 8.894 1.00 85.44 84 LEU A N 1
ATOM 655 C CA . LEU A 1 84 ? -10.384 -5.489 8.110 1.00 85.44 84 LEU A CA 1
ATOM 656 C C . LEU A 1 84 ? -11.568 -6.142 8.841 1.00 85.44 84 LEU A C 1
ATOM 658 O O . LEU A 1 84 ? -12.656 -5.569 8.897 1.00 85.44 84 LEU A O 1
ATOM 662 N N . THR A 1 85 ? -11.357 -7.325 9.422 1.00 83.81 85 THR A N 1
ATOM 663 C CA . THR A 1 85 ? -12.416 -8.102 10.086 1.00 83.81 85 THR A CA 1
ATOM 664 C C . THR A 1 85 ? -12.718 -7.598 11.494 1.00 83.81 85 THR A C 1
ATOM 666 O O . THR A 1 85 ? -13.886 -7.466 11.860 1.00 83.81 85 THR A O 1
ATOM 669 N N . ARG A 1 86 ? -11.691 -7.275 12.289 1.00 78.56 86 ARG A N 1
ATOM 670 C CA . ARG A 1 86 ? -11.852 -6.840 13.686 1.00 78.56 86 ARG A CA 1
ATOM 671 C C . ARG A 1 86 ? -11.959 -5.325 13.866 1.00 78.56 86 ARG A C 1
ATOM 673 O O . ARG A 1 86 ? -12.432 -4.892 14.911 1.00 78.56 86 ARG A O 1
ATOM 680 N N . GLY A 1 87 ? -11.603 -4.526 12.859 1.00 73.06 87 GLY A N 1
ATOM 681 C CA . GLY A 1 87 ? -11.477 -3.069 12.981 1.00 73.06 87 GLY A CA 1
ATOM 682 C C . GLY A 1 87 ? -10.224 -2.655 13.763 1.00 73.06 87 GLY A C 1
ATOM 683 O O . GLY A 1 87 ? -9.467 -3.501 14.238 1.00 73.06 87 GLY A O 1
ATOM 684 N N . ALA A 1 88 ? -10.002 -1.349 13.930 1.00 68.69 88 ALA A N 1
ATOM 685 C CA . ALA A 1 88 ? -8.828 -0.805 14.629 1.00 68.69 88 ALA A CA 1
ATOM 686 C C . ALA A 1 88 ? -8.817 -0.965 16.169 1.00 68.69 88 ALA A C 1
ATOM 688 O O . ALA A 1 88 ? -7.982 -0.369 16.848 1.00 68.69 88 ALA A O 1
ATOM 689 N N . GLY A 1 89 ? -9.689 -1.808 16.732 1.00 64.38 89 GLY A N 1
ATOM 690 C CA . GLY A 1 89 ? -9.718 -2.123 18.162 1.00 64.38 89 GLY A CA 1
ATOM 691 C C . GLY A 1 89 ? -10.293 -1.014 19.056 1.00 64.38 89 GLY A C 1
ATOM 692 O O . GLY A 1 89 ? -10.652 0.067 18.604 1.00 64.38 89 GLY A O 1
ATOM 693 N N . ALA A 1 90 ? -10.384 -1.295 20.362 1.00 56.84 90 ALA A N 1
ATOM 694 C CA . ALA A 1 90 ? -11.096 -0.465 21.347 1.00 56.84 90 ALA A CA 1
ATOM 695 C C . ALA A 1 90 ? -10.494 0.935 21.604 1.00 56.84 90 ALA A C 1
ATOM 697 O O . ALA A 1 90 ? -11.148 1.768 22.228 1.00 56.84 90 ALA A O 1
ATOM 698 N N . PHE A 1 91 ? -9.264 1.186 21.145 1.00 55.38 91 PHE A N 1
ATOM 699 C CA . PHE A 1 91 ? -8.562 2.471 21.271 1.00 55.38 91 PHE A CA 1
ATOM 700 C C . PHE A 1 91 ? -8.496 3.254 19.953 1.00 55.38 91 PHE A C 1
ATOM 702 O O . PHE A 1 91 ? -7.779 4.250 19.877 1.00 55.38 91 PHE A O 1
ATOM 709 N N . SER A 1 92 ? -9.205 2.820 18.906 1.00 61.62 92 SER A N 1
ATOM 710 C CA . SER A 1 92 ? -9.198 3.555 17.644 1.00 61.62 92 SER A CA 1
ATOM 711 C C . SER A 1 92 ? -9.908 4.902 17.778 1.00 61.62 92 SER A C 1
ATOM 713 O O . SER A 1 92 ? -10.885 5.035 18.524 1.00 61.62 92 SER A O 1
ATOM 715 N N . LEU A 1 93 ? -9.437 5.903 17.027 1.00 60.06 93 LEU A N 1
ATOM 716 C CA . LEU A 1 93 ? -10.126 7.191 16.946 1.00 60.06 93 LEU A CA 1
ATOM 717 C C . LEU A 1 93 ? -11.549 7.037 16.393 1.00 60.06 93 LEU A C 1
ATOM 719 O O . LEU A 1 93 ? -12.422 7.773 16.840 1.00 60.06 93 LEU A O 1
ATOM 723 N N . ASP A 1 94 ? -11.806 6.055 15.515 1.00 60.75 94 ASP A N 1
ATOM 724 C CA . ASP A 1 94 ? -13.167 5.727 15.058 1.00 60.75 94 ASP A CA 1
ATOM 725 C C . ASP A 1 94 ? -14.074 5.341 16.245 1.00 60.75 94 ASP A C 1
ATOM 727 O O . ASP A 1 94 ? -15.168 5.883 16.388 1.00 60.75 94 ASP A O 1
ATOM 731 N N . GLN A 1 95 ? -13.611 4.458 17.140 1.00 63.22 95 GLN A N 1
ATOM 732 C CA . GLN A 1 95 ? -14.402 4.005 18.290 1.00 63.22 95 GLN A CA 1
ATOM 733 C C . GLN A 1 95 ? -14.566 5.101 19.347 1.00 63.22 95 GLN A C 1
ATOM 735 O O . GLN A 1 95 ? -15.621 5.208 19.970 1.00 63.22 95 GLN A O 1
ATOM 740 N N . ILE A 1 96 ? -13.529 5.916 19.567 1.00 61.25 96 ILE A N 1
ATOM 741 C CA . ILE A 1 96 ? -13.594 7.068 20.475 1.00 61.25 96 ILE A CA 1
ATOM 742 C C . ILE A 1 96 ? -14.586 8.104 19.932 1.00 61.25 96 ILE A C 1
ATOM 744 O O . ILE A 1 96 ? -15.405 8.603 20.698 1.00 61.25 96 ILE A O 1
ATOM 748 N N . ALA A 1 97 ? -14.565 8.389 18.627 1.00 61.66 97 ALA A N 1
ATOM 749 C CA . ALA A 1 97 ? -15.519 9.294 17.995 1.00 61.66 97 ALA A CA 1
ATOM 750 C C . ALA A 1 97 ? -16.956 8.761 18.089 1.00 61.66 97 ALA A C 1
ATOM 752 O O . ALA A 1 97 ? -17.842 9.501 18.509 1.00 61.66 97 ALA A O 1
ATOM 753 N N . GLU A 1 98 ? -17.184 7.477 17.789 1.00 64.38 98 GLU A N 1
ATOM 754 C CA . GLU A 1 98 ? -18.501 6.835 17.911 1.00 64.38 98 GLU A CA 1
ATOM 755 C C . GLU A 1 98 ? -19.034 6.892 19.352 1.00 64.38 98 GLU A C 1
ATOM 757 O O . GLU A 1 98 ? -20.205 7.178 19.574 1.00 64.38 98 GLU A O 1
ATOM 762 N N . ARG A 1 99 ? -18.158 6.697 20.343 1.00 63.09 99 ARG A N 1
ATOM 763 C CA . ARG A 1 99 ? -18.515 6.697 21.768 1.00 63.09 99 ARG A CA 1
ATOM 764 C C . ARG A 1 99 ? -18.697 8.097 22.367 1.00 63.09 99 ARG A C 1
ATOM 766 O O . ARG A 1 99 ? -19.335 8.217 23.404 1.00 63.09 99 ARG A O 1
ATOM 773 N N . ILE A 1 100 ? -18.110 9.134 21.763 1.00 67.75 100 ILE A N 1
ATOM 774 C CA . ILE A 1 100 ? -18.309 10.544 22.153 1.00 67.75 100 ILE A CA 1
ATOM 775 C C . ILE A 1 100 ? -19.580 11.120 21.511 1.00 67.75 100 ILE A C 1
ATOM 777 O O . ILE A 1 100 ? -20.204 12.007 22.089 1.00 67.75 100 ILE A O 1
ATOM 781 N N . LEU A 1 101 ? -19.947 10.649 20.316 1.00 65.00 101 LEU A N 1
ATOM 782 C CA . LEU A 1 101 ? -21.106 11.132 19.558 1.00 65.00 101 LEU A CA 1
ATOM 783 C C . LEU A 1 101 ? -22.421 10.385 19.868 1.00 65.00 101 LEU A C 1
ATOM 785 O O . LEU A 1 101 ? -23.460 10.814 19.364 1.00 65.00 101 LEU A O 1
ATOM 789 N N . SER A 1 102 ? -22.396 9.312 20.671 1.00 52.91 102 SER A N 1
ATOM 790 C CA . SER A 1 102 ? -23.585 8.595 21.178 1.00 52.91 102 SER A CA 1
ATOM 791 C C . SER A 1 102 ? -23.987 9.056 22.574 1.00 52.91 102 SER A C 1
ATOM 793 O O . SER A 1 102 ? -25.197 9.261 22.804 1.00 52.91 102 SER A O 1
#

pLDDT: mean 83.49, std 10.68, range [52.91, 96.31]

Radius of gyration: 15.7 Å; chains: 1; bounding box: 38×28×40 Å

Secondary structure (DSSP, 8-state):
-GGGHHHHHHIIIIIS--TTS-HHHHHHHHHHHHHHHHHHHHHTSSHHHHHHHHHHHHHHIIIII-TT-HHHHHHHHHHHHHHHHH-S-TT-HHHHHHHHH-

Foldseek 3Di:
DVVPVVVLLCCCVPQQVAPPDHSVVCSVVLVCLVVVLVVCLVLLNVVLVSLVSVLVVLVSCCPRHCVPPCVVSVVSNVVSVCCNVVGSDCNHPVNVVVVVVD

Sequence (102 aa):
KLAAWPVTLQLFANEYNLPFIDPSIAAPLATTAELTCSVLVFFGLFSRLAALMLLGVVSVIQFFVYPENWAEHLLWASLLLLVLTRGAGAFSLDQIAERILS